Protein AF-A0A9D1GMY0-F1 (afdb_monomer_lite)

InterPro domains:
  IPR006179 5'-Nucleotidase/apyrase [PR01607] (48-65)
  IPR006179 5'-Nucleotidase/apyrase [PR01607] (67-90)
  IPR006179 5'-Nucleotidase/apyrase [PR01607] (100-118)
  IPR006179 5'-Nucleotidase/apyrase [PTHR11575] (2-117)
  IPR029052 Metallo-dependent phosphatase-like [G3DSA:3.60.21.10] (1-118)
  IPR029052 Metallo-dependent phosphatase-like [SSF56300] (1-117)

Secondary structure (DSSP, 8-state):
-BTTB-EEEEEEE--GGGTS-HHHHTTS----HHHHHHHHHHIIIIIS--SEEEEEEES-HHHHHHHGGG--S--EEE--SS----SS-EEEE-TT--EEEEE---STTS--------

Foldseek 3Di:
DPPPFAEAEAEEEAQCPVPDDPVVSVVDDDDDPLVVQQVRLCCCCPVVVGPAYEYEYEHDQVVVLVNQQSHPNHAEYEYHNHLDDDPDWAFHQYVVGDTHTYDYHGDPPPGDDDDDDD

Radius of gyration: 14.79 Å; chains: 1; bounding box: 42×26×38 Å

Sequence (118 aa):
ERGGFRIGIIGLEADLSSNVSATISSRIPQLDDVEVTNRWAEYLRDTEKCDLVILLSHIGYEEDRKLVPQTRNLDLVIGGHSHTFVDEMIYVRDLDGRKVPVVTDGCFGVEMGEVKIY

Organism: NCBI:txid2840771

pLDDT: mean 95.61, std 3.77, range [78.25, 98.81]

Structure (mmCIF, N/CA/C/O backbone):
data_AF-A0A9D1GMY0-F1
#
_entry.id   AF-A0A9D1GMY0-F1
#
loop_
_atom_site.group_PDB
_atom_site.id
_atom_site.type_symbol
_atom_site.label_atom_id
_atom_site.label_alt_id
_atom_site.label_comp_id
_atom_site.label_asym_id
_atom_site.label_entity_id
_atom_site.label_seq_id
_atom_site.pdbx_PDB_ins_code
_atom_site.Cartn_x
_atom_site.Cartn_y
_atom_site.Cartn_z
_atom_site.occupancy
_atom_site.B_iso_or_equiv
_atom_site.auth_seq_id
_atom_site.auth_comp_id
_atom_site.auth_asym_id
_atom_site.auth_atom_id
_atom_site.pdbx_PDB_model_num
ATOM 1 N N . GLU A 1 1 ? -12.198 14.790 4.461 1.00 90.75 1 GLU A N 1
ATOM 2 C CA . GLU A 1 1 ? -13.482 14.225 4.932 1.00 90.75 1 GLU A CA 1
ATOM 3 C C .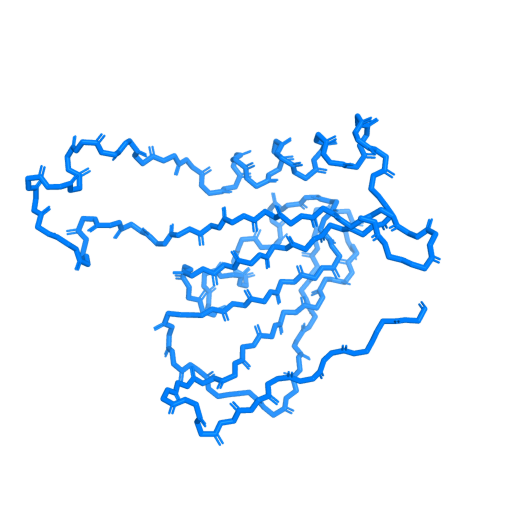 GLU A 1 1 ? -14.498 14.276 3.799 1.00 90.75 1 GLU A C 1
ATOM 5 O O . GLU A 1 1 ? -14.472 15.225 3.020 1.00 90.75 1 GLU A O 1
ATOM 10 N N . ARG A 1 2 ? -15.351 13.258 3.662 1.00 90.62 2 ARG A N 1
ATOM 11 C CA . ARG A 1 2 ? -16.408 13.198 2.643 1.00 90.62 2 ARG A CA 1
ATOM 12 C C . ARG A 1 2 ? -17.596 12.415 3.189 1.00 90.62 2 ARG A C 1
ATOM 14 O O . ARG A 1 2 ? -17.420 11.313 3.685 1.00 90.62 2 ARG A O 1
ATOM 21 N N . GLY A 1 3 ? -18.801 12.979 3.094 1.00 89.75 3 GLY A N 1
ATOM 22 C CA . GLY A 1 3 ? -20.026 12.289 3.523 1.00 89.75 3 GLY A CA 1
ATOM 23 C C . GLY A 1 3 ? -20.050 11.896 5.006 1.00 89.75 3 GLY A C 1
ATOM 24 O O . GLY A 1 3 ? -20.674 10.902 5.346 1.00 89.75 3 GLY A O 1
ATOM 25 N N . GLY A 1 4 ? -19.349 12.637 5.871 1.00 94.06 4 GLY A N 1
ATOM 26 C CA . GLY A 1 4 ? -19.202 12.304 7.293 1.00 94.06 4 GLY A CA 1
ATOM 27 C C . GLY A 1 4 ? -18.056 11.339 7.614 1.00 94.06 4 GLY A C 1
ATOM 28 O O . GLY A 1 4 ? -17.752 11.171 8.786 1.00 94.06 4 GLY A O 1
ATOM 29 N N . PHE A 1 5 ? -17.388 10.777 6.603 1.00 95.12 5 PHE A N 1
ATOM 30 C CA . PHE A 1 5 ? -16.233 9.900 6.782 1.00 95.12 5 PHE A CA 1
ATOM 31 C C . PHE A 1 5 ? -14.916 10.663 6.688 1.00 95.12 5 PHE A C 1
ATOM 33 O O . PHE A 1 5 ? -14.725 11.542 5.829 1.00 95.12 5 PHE A O 1
ATOM 40 N N . ARG A 1 6 ? -13.958 10.275 7.521 1.00 97.69 6 ARG A N 1
ATOM 41 C CA . ARG A 1 6 ? -12.575 10.728 7.461 1.00 97.69 6 ARG A CA 1
ATOM 42 C C . ARG A 1 6 ? -11.726 9.702 6.717 1.00 97.69 6 ARG A C 1
ATOM 44 O O . ARG A 1 6 ? -11.585 8.562 7.138 1.00 97.69 6 ARG A O 1
ATOM 51 N N . ILE A 1 7 ? -11.149 10.135 5.599 1.00 98.12 7 ILE A N 1
ATOM 52 C CA . ILE A 1 7 ? -10.368 9.291 4.690 1.00 98.12 7 ILE A CA 1
ATOM 53 C C . ILE A 1 7 ? -8.914 9.746 4.755 1.00 98.12 7 ILE A C 1
ATOM 55 O O . ILE A 1 7 ? -8.623 10.903 4.445 1.00 98.12 7 ILE A O 1
ATOM 59 N N . GLY A 1 8 ? -8.031 8.850 5.179 1.00 98.31 8 GLY A N 1
ATOM 60 C CA . GLY A 1 8 ? -6.586 9.021 5.160 1.00 98.31 8 GLY A CA 1
ATOM 61 C C . GLY A 1 8 ? -5.989 8.421 3.890 1.00 98.31 8 GLY A C 1
ATOM 62 O O . GLY A 1 8 ? -6.410 7.352 3.453 1.00 98.31 8 GLY A O 1
ATOM 63 N N . ILE A 1 9 ? -5.019 9.114 3.296 1.00 98.44 9 ILE A N 1
ATOM 64 C CA . ILE A 1 9 ? -4.305 8.647 2.104 1.00 98.44 9 ILE A CA 1
ATOM 65 C C . ILE A 1 9 ? -2.810 8.666 2.409 1.00 98.44 9 ILE A C 1
ATOM 67 O O . ILE A 1 9 ? -2.275 9.698 2.814 1.00 98.44 9 ILE A O 1
ATOM 71 N N . ILE A 1 10 ? -2.157 7.527 2.207 1.00 98.56 10 ILE A N 1
ATOM 72 C CA . ILE A 1 10 ? -0.706 7.360 2.302 1.00 98.56 10 ILE A CA 1
ATOM 73 C C . ILE A 1 10 ? -0.161 7.309 0.878 1.00 98.56 10 ILE A C 1
ATOM 75 O O . ILE A 1 10 ? -0.669 6.545 0.062 1.00 98.56 10 ILE A O 1
ATOM 79 N N . GLY A 1 11 ? 0.847 8.125 0.579 1.00 98.19 11 GLY A N 1
ATOM 80 C CA . GLY A 1 11 ? 1.598 8.038 -0.673 1.00 98.19 11 GLY A CA 1
ATOM 81 C C . GLY A 1 11 ? 2.846 7.179 -0.493 1.00 98.19 11 GLY A C 1
ATOM 82 O O . GLY A 1 11 ? 3.546 7.348 0.507 1.00 98.19 11 GLY A O 1
ATOM 83 N N . LEU A 1 12 ? 3.128 6.301 -1.454 1.00 97.50 12 LEU A N 1
ATOM 84 C CA . LEU A 1 12 ? 4.335 5.473 -1.473 1.00 97.50 12 LEU A CA 1
ATOM 85 C C . LEU A 1 12 ? 4.922 5.421 -2.886 1.00 97.50 12 LEU A C 1
ATOM 87 O O . LEU A 1 12 ? 4.184 5.267 -3.855 1.00 97.50 12 LEU A O 1
ATOM 91 N N . GLU A 1 13 ? 6.238 5.563 -3.001 1.00 95.25 13 GLU A N 1
ATOM 92 C CA . GLU A 1 13 ? 6.951 5.689 -4.276 1.00 95.25 13 GLU A CA 1
ATOM 93 C C . GLU A 1 13 ? 8.079 4.661 -4.342 1.00 95.25 13 GLU A C 1
ATOM 95 O O . GLU A 1 13 ? 8.711 4.380 -3.323 1.00 95.25 13 GLU A O 1
ATOM 100 N N . ALA A 1 14 ? 8.339 4.117 -5.534 1.00 92.62 14 ALA A N 1
ATOM 101 C CA . ALA A 1 14 ? 9.446 3.191 -5.750 1.00 92.62 14 ALA A CA 1
ATOM 102 C C . ALA A 1 14 ? 10.808 3.836 -5.448 1.00 92.62 14 ALA A C 1
ATOM 104 O O . ALA A 1 14 ? 10.961 5.060 -5.395 1.00 92.62 14 ALA A O 1
ATOM 105 N N . ASP A 1 15 ? 11.843 3.000 -5.347 1.00 90.19 15 ASP A N 1
ATOM 106 C CA . ASP A 1 15 ? 13.221 3.471 -5.261 1.00 90.19 15 ASP A CA 1
ATOM 107 C C . ASP A 1 15 ? 13.582 4.363 -6.463 1.00 90.19 15 ASP A C 1
ATOM 109 O O . ASP A 1 15 ? 13.816 3.914 -7.595 1.00 90.19 15 ASP A O 1
ATOM 113 N N . LEU A 1 16 ? 13.676 5.661 -6.175 1.00 89.12 16 LEU A N 1
ATOM 114 C CA . LEU A 1 16 ? 13.967 6.708 -7.141 1.00 89.12 16 LEU A CA 1
ATOM 115 C C . LEU A 1 16 ? 15.340 6.546 -7.798 1.00 89.12 16 LEU A C 1
ATOM 117 O O . LEU A 1 16 ? 15.548 7.079 -8.888 1.00 89.12 16 LEU A O 1
ATOM 121 N N . SER A 1 17 ? 16.285 5.829 -7.182 1.00 87.06 17 SER A N 1
ATOM 122 C CA . SER A 1 17 ? 17.627 5.629 -7.741 1.00 87.06 17 SER A CA 1
ATOM 123 C C . SER A 1 17 ? 17.610 4.946 -9.112 1.00 87.06 17 SER A C 1
ATOM 125 O O . SER A 1 17 ? 18.506 5.185 -9.923 1.00 87.06 17 SER A O 1
ATOM 127 N N . SER A 1 18 ? 16.563 4.165 -9.390 1.00 83.88 18 SER A N 1
ATOM 128 C CA . SER A 1 18 ? 16.343 3.487 -10.669 1.00 83.88 18 SER A CA 1
ATOM 129 C C . SER A 1 18 ? 15.595 4.335 -11.710 1.00 83.88 18 SER A C 1
ATOM 131 O O . SER A 1 18 ? 15.699 4.064 -12.906 1.00 83.88 18 SER A O 1
ATOM 133 N N . ASN A 1 19 ? 14.900 5.394 -11.275 1.00 84.81 19 ASN A N 1
ATOM 134 C CA . ASN A 1 19 ? 13.931 6.132 -12.094 1.00 84.81 19 ASN A CA 1
ATOM 135 C C . ASN A 1 19 ? 14.349 7.579 -12.402 1.00 84.81 19 ASN A C 1
ATOM 137 O O . ASN A 1 19 ? 13.882 8.163 -13.381 1.00 84.81 19 ASN A O 1
ATOM 141 N N . VAL A 1 20 ? 15.222 8.182 -11.586 1.00 89.50 20 VAL A N 1
ATOM 142 C CA . VAL A 1 20 ? 15.676 9.571 -11.761 1.00 89.50 20 VAL A CA 1
ATOM 143 C C . VAL A 1 20 ? 17.196 9.694 -11.682 1.00 89.50 20 VAL A C 1
ATOM 145 O O . VAL A 1 20 ? 17.912 8.759 -11.336 1.00 89.50 20 VAL A O 1
ATOM 148 N N . SER A 1 21 ? 17.722 10.876 -12.015 1.00 92.88 21 SER A N 1
ATOM 149 C CA . SER A 1 21 ? 19.167 11.104 -11.973 1.00 92.88 21 SER A CA 1
ATOM 150 C C . SER A 1 21 ? 19.728 10.947 -10.556 1.00 92.88 21 SER A C 1
ATOM 152 O O . SER A 1 21 ? 19.124 11.388 -9.576 1.00 92.88 21 SER A O 1
ATOM 154 N N . ALA A 1 22 ? 20.944 10.403 -10.458 1.00 90.69 22 ALA A N 1
ATOM 155 C CA . ALA A 1 22 ? 21.641 10.206 -9.185 1.00 90.69 22 ALA A CA 1
ATOM 156 C C . ALA A 1 22 ? 21.749 11.494 -8.345 1.00 90.69 22 ALA A C 1
ATOM 158 O O . ALA A 1 22 ? 21.688 11.464 -7.119 1.00 90.69 22 ALA A O 1
ATOM 159 N N . THR A 1 23 ? 21.884 12.654 -8.996 1.00 93.38 23 THR A N 1
ATOM 160 C CA . THR A 1 23 ? 21.932 13.965 -8.329 1.00 93.38 23 THR A CA 1
ATOM 161 C C . THR A 1 23 ? 20.635 14.324 -7.604 1.00 93.38 23 THR A C 1
ATOM 163 O O . THR A 1 23 ? 20.683 15.082 -6.635 1.00 93.38 23 THR A O 1
ATOM 166 N N . ILE A 1 24 ? 19.491 13.826 -8.079 1.00 91.50 24 ILE A N 1
ATOM 167 C CA . ILE A 1 24 ? 18.188 14.027 -7.443 1.00 91.50 24 ILE A CA 1
ATOM 168 C C . ILE A 1 24 ? 17.930 12.929 -6.416 1.00 91.50 24 ILE A C 1
ATOM 170 O O . ILE A 1 24 ? 17.638 13.257 -5.269 1.00 91.50 24 ILE A O 1
ATOM 174 N N . SER A 1 25 ? 18.094 11.654 -6.785 1.00 92.00 25 SER A N 1
ATOM 175 C CA . SER A 1 25 ? 17.803 10.532 -5.881 1.00 92.00 25 SER A CA 1
ATOM 176 C C . SER A 1 25 ? 18.672 10.562 -4.622 1.00 92.00 25 SER A C 1
ATOM 178 O O . SER A 1 25 ? 18.155 10.372 -3.531 1.00 92.00 25 SER A O 1
ATOM 180 N N . SER A 1 26 ? 19.948 10.952 -4.720 1.00 91.56 26 SER A N 1
ATOM 181 C CA . SER A 1 26 ? 20.829 11.120 -3.546 1.00 91.56 26 SER A CA 1
ATOM 182 C C . SER A 1 26 ? 20.377 12.180 -2.532 1.00 91.56 26 SER A C 1
ATOM 184 O O . SER A 1 26 ? 20.902 12.216 -1.420 1.00 91.56 26 SER A O 1
ATOM 186 N N . ARG A 1 27 ? 19.428 13.058 -2.885 1.00 92.94 27 ARG A N 1
ATOM 187 C CA . ARG A 1 27 ? 18.882 14.082 -1.975 1.00 92.94 27 ARG A CA 1
ATOM 188 C C . ARG A 1 27 ? 17.658 13.601 -1.207 1.00 92.94 27 ARG A C 1
ATOM 190 O O . ARG A 1 27 ? 17.236 14.289 -0.280 1.00 92.94 27 ARG A O 1
ATOM 197 N N . ILE A 1 28 ? 17.070 12.481 -1.615 1.00 90.56 28 ILE A N 1
ATOM 198 C CA . ILE A 1 28 ? 15.842 11.948 -1.039 1.00 90.56 28 ILE A CA 1
ATOM 199 C C . ILE A 1 28 ? 16.217 10.658 -0.310 1.00 90.56 28 ILE A C 1
ATOM 201 O O . ILE A 1 28 ? 16.655 9.707 -0.954 1.00 90.56 28 ILE A O 1
ATOM 205 N N . PRO A 1 29 ? 16.107 10.617 1.026 1.00 88.94 29 PRO A N 1
ATOM 206 C CA . PRO A 1 29 ? 16.410 9.404 1.762 1.00 88.94 29 PRO A CA 1
ATOM 207 C C . PRO A 1 29 ? 15.399 8.317 1.400 1.00 88.94 29 PRO A C 1
ATOM 209 O O . PRO A 1 29 ? 14.192 8.560 1.398 1.00 88.94 29 PRO A O 1
ATOM 212 N N . GLN A 1 30 ? 15.905 7.118 1.134 1.00 89.06 30 GLN A N 1
ATOM 213 C CA . GLN A 1 30 ? 15.076 5.929 1.026 1.00 89.06 30 GLN A CA 1
ATOM 214 C C . GLN A 1 30 ? 14.702 5.465 2.432 1.00 89.06 30 GLN A C 1
ATOM 216 O O . GLN A 1 30 ? 15.555 5.389 3.321 1.00 89.06 30 GLN A O 1
ATOM 221 N N . LEU A 1 31 ? 13.419 5.198 2.627 1.00 94.38 31 LEU A N 1
ATOM 222 C CA . LEU A 1 31 ? 12.872 4.670 3.867 1.00 94.38 31 LEU A CA 1
ATOM 223 C C . LEU A 1 31 ? 12.390 3.240 3.617 1.00 94.38 31 LEU A C 1
ATOM 225 O O . LEU A 1 31 ? 12.191 2.849 2.470 1.00 94.38 31 LEU A O 1
ATOM 229 N N . ASP A 1 32 ? 12.231 2.462 4.682 1.00 96.19 32 ASP A N 1
ATOM 230 C CA . ASP A 1 32 ? 11.640 1.132 4.579 1.00 96.19 32 ASP A CA 1
ATOM 231 C C . ASP A 1 32 ? 10.125 1.249 4.368 1.00 96.19 32 ASP A C 1
ATOM 233 O O . ASP A 1 32 ? 9.419 1.837 5.194 1.00 96.19 32 ASP A O 1
ATOM 237 N N . ASP A 1 33 ? 9.633 0.699 3.259 1.00 97.25 33 ASP A N 1
ATOM 238 C CA . ASP A 1 33 ? 8.233 0.815 2.845 1.00 97.25 33 ASP A CA 1
ATOM 239 C C . ASP A 1 33 ? 7.266 0.230 3.882 1.00 97.25 33 ASP A C 1
ATOM 241 O O . ASP A 1 33 ? 6.191 0.788 4.121 1.00 97.25 33 ASP A O 1
ATOM 245 N N . VAL A 1 34 ? 7.644 -0.873 4.536 1.00 98.12 34 VAL A N 1
ATOM 246 C CA . VAL A 1 34 ? 6.818 -1.537 5.554 1.00 98.12 34 VAL A CA 1
ATOM 247 C C . VAL A 1 34 ? 6.751 -0.681 6.816 1.00 98.12 34 VAL A C 1
ATOM 249 O O . VAL A 1 34 ? 5.664 -0.485 7.370 1.00 98.12 34 VAL A O 1
ATOM 252 N N . GLU A 1 35 ? 7.886 -0.147 7.266 1.00 98.25 35 GLU A N 1
ATOM 253 C CA . GLU A 1 35 ? 7.977 0.717 8.441 1.00 98.25 35 GLU A CA 1
ATOM 254 C C . GLU A 1 35 ? 7.128 1.979 8.259 1.00 98.25 35 GLU A C 1
ATOM 256 O O . GLU A 1 35 ? 6.267 2.278 9.095 1.00 98.25 35 GLU A O 1
ATOM 261 N N . VAL A 1 36 ? 7.328 2.711 7.156 1.00 97.88 36 VAL A N 1
ATOM 262 C CA . VAL A 1 36 ? 6.620 3.979 6.929 1.00 97.88 36 VAL A CA 1
ATOM 263 C C . VAL A 1 36 ? 5.131 3.761 6.706 1.00 97.88 36 VAL A C 1
ATOM 265 O O . VAL A 1 36 ? 4.325 4.524 7.242 1.00 97.88 36 VAL A O 1
ATOM 268 N N . THR A 1 37 ? 4.749 2.705 5.983 1.00 98.56 37 THR A N 1
ATOM 269 C CA . THR A 1 37 ? 3.338 2.391 5.737 1.00 98.56 37 THR A CA 1
ATOM 270 C C . THR A 1 37 ? 2.622 2.078 7.044 1.00 98.56 37 THR A C 1
ATOM 272 O O . THR A 1 37 ? 1.579 2.668 7.317 1.00 98.56 37 THR A O 1
ATOM 275 N N . ASN A 1 38 ? 3.196 1.224 7.899 1.00 98.69 38 ASN A N 1
ATOM 276 C CA . ASN A 1 38 ? 2.600 0.905 9.199 1.00 98.69 38 ASN A CA 1
ATOM 277 C C . ASN A 1 38 ? 2.510 2.130 10.108 1.00 98.69 38 ASN A C 1
ATOM 279 O O . ASN A 1 38 ? 1.456 2.379 10.692 1.00 98.69 38 ASN A O 1
ATOM 283 N N . ARG A 1 39 ? 3.583 2.926 10.188 1.00 98.62 39 ARG A N 1
ATOM 284 C CA . ARG A 1 39 ? 3.617 4.143 11.005 1.00 98.62 39 ARG A CA 1
ATOM 285 C C . ARG A 1 39 ? 2.499 5.110 10.623 1.00 98.62 39 ARG A C 1
ATOM 287 O O . ARG A 1 39 ? 1.806 5.631 11.497 1.00 98.62 39 ARG A O 1
ATOM 294 N N . TRP A 1 40 ? 2.334 5.380 9.329 1.00 98.69 40 TRP A N 1
ATOM 295 C CA . TRP A 1 40 ? 1.310 6.314 8.866 1.00 98.69 40 TRP A CA 1
ATOM 296 C C . TRP A 1 40 ? -0.093 5.715 8.924 1.00 98.69 40 TRP A C 1
ATOM 298 O O . TRP A 1 40 ? -1.029 6.438 9.258 1.00 98.69 40 TRP A O 1
ATOM 308 N N . ALA A 1 41 ? -0.254 4.414 8.679 1.00 98.69 41 ALA A N 1
ATOM 309 C CA . ALA A 1 41 ? -1.545 3.747 8.813 1.00 98.69 41 ALA A CA 1
ATOM 310 C C . ALA A 1 41 ? -2.039 3.748 10.269 1.00 98.69 41 ALA A C 1
ATOM 312 O O . ALA A 1 41 ? -3.207 4.047 10.516 1.00 98.69 41 ALA A O 1
ATOM 313 N N . GLU A 1 42 ? -1.154 3.488 11.237 1.00 98.69 42 GLU A N 1
ATOM 314 C CA . GLU A 1 42 ? -1.441 3.621 12.670 1.00 98.69 42 GLU A CA 1
ATOM 315 C C . GLU A 1 42 ? -1.788 5.066 13.037 1.00 98.69 42 GLU A C 1
ATOM 317 O O . GLU A 1 42 ? -2.826 5.314 13.645 1.00 98.69 42 GLU A O 1
ATOM 322 N N . TYR A 1 43 ? -0.984 6.042 12.603 1.00 98.81 43 TYR A N 1
ATOM 323 C CA . TYR A 1 43 ? -1.267 7.453 12.864 1.00 98.81 43 TYR A CA 1
ATOM 324 C C . TYR A 1 43 ? -2.647 7.877 12.337 1.00 98.81 43 TYR A C 1
ATOM 326 O O . TYR A 1 43 ? -3.443 8.468 13.071 1.00 98.81 43 TYR A O 1
ATOM 334 N N . LEU A 1 44 ? -2.959 7.539 11.082 1.00 98.75 44 LEU A N 1
ATOM 335 C CA . LEU A 1 44 ? -4.235 7.879 10.457 1.00 98.75 44 LEU A CA 1
ATOM 336 C C . LEU A 1 44 ? -5.409 7.200 11.169 1.00 98.75 44 LEU A C 1
ATOM 338 O O . LEU A 1 44 ? -6.432 7.838 11.420 1.00 98.75 44 LEU A O 1
ATOM 342 N N . ARG A 1 45 ? -5.267 5.925 11.539 1.00 98.19 45 ARG A N 1
ATOM 343 C CA . ARG A 1 45 ? -6.327 5.181 12.223 1.00 98.19 45 ARG A CA 1
ATOM 344 C C . ARG A 1 45 ? -6.540 5.663 13.657 1.00 98.19 45 ARG A C 1
ATOM 346 O O . ARG A 1 45 ? -7.661 5.988 14.045 1.00 98.19 45 ARG A O 1
ATOM 353 N N . ASP A 1 46 ? -5.473 5.729 14.440 1.00 98.12 46 ASP A N 1
ATOM 354 C CA . ASP A 1 46 ? -5.565 5.843 15.893 1.00 98.12 46 ASP A CA 1
ATOM 355 C C . ASP A 1 46 ? -5.488 7.283 16.379 1.00 98.12 46 ASP A C 1
ATOM 357 O O . ASP A 1 46 ? -6.142 7.623 17.368 1.00 98.12 46 ASP A O 1
ATOM 361 N N . THR A 1 47 ? -4.744 8.146 15.686 1.00 98.25 47 THR A N 1
ATOM 362 C CA . THR A 1 47 ? -4.628 9.566 16.052 1.00 98.25 47 THR A CA 1
ATOM 363 C C . THR A 1 47 ? -5.638 10.399 15.288 1.00 98.25 47 THR A C 1
ATOM 365 O O . THR A 1 47 ? -6.487 11.050 15.897 1.00 98.25 47 THR A O 1
ATOM 368 N N . GLU A 1 48 ? -5.602 10.324 13.959 1.00 98.12 48 GLU A N 1
ATOM 369 C CA . GLU A 1 48 ? -6.515 11.095 13.119 1.00 98.12 48 GLU A CA 1
ATOM 370 C C . GLU A 1 48 ? -7.913 10.491 13.071 1.00 98.12 48 GLU A C 1
ATOM 372 O O . GLU A 1 48 ? -8.806 11.148 12.562 1.00 98.12 48 GLU A O 1
ATOM 377 N N . LYS A 1 49 ? -8.166 9.296 13.619 1.00 97.94 49 LYS A N 1
ATOM 378 C CA . LYS A 1 49 ? -9.505 8.677 13.625 1.00 97.94 49 LYS A CA 1
ATOM 379 C C . LYS A 1 49 ? -10.102 8.557 12.218 1.00 97.94 49 LYS A C 1
ATOM 381 O O . LYS A 1 49 ? -11.288 8.804 12.021 1.00 97.94 49 LYS A O 1
ATOM 386 N N . CYS A 1 50 ? -9.273 8.221 11.230 1.00 98.44 50 CYS A N 1
ATOM 387 C CA . CYS A 1 50 ? -9.733 7.916 9.882 1.00 98.44 50 CYS A CA 1
ATOM 388 C C . CYS A 1 50 ? -10.591 6.642 9.885 1.00 98.44 50 CYS A C 1
ATOM 390 O O . CYS A 1 50 ? -10.165 5.582 10.354 1.00 98.44 50 CYS A O 1
ATOM 392 N N . ASP A 1 51 ? -11.778 6.738 9.296 1.00 97.50 51 ASP A N 1
ATOM 393 C CA . ASP A 1 51 ? -12.663 5.602 9.035 1.00 97.50 51 ASP A CA 1
ATOM 394 C C . ASP A 1 51 ? -12.119 4.724 7.902 1.00 97.50 51 ASP A C 1
ATOM 396 O O . ASP A 1 51 ? -12.310 3.510 7.914 1.00 97.50 51 ASP A O 1
ATOM 400 N N . LEU A 1 52 ? -11.392 5.332 6.957 1.00 97.69 52 LEU A N 1
ATOM 401 C CA . LEU A 1 52 ? -10.778 4.659 5.815 1.00 97.69 52 LEU A CA 1
ATOM 402 C C . LEU A 1 52 ? -9.316 5.092 5.644 1.00 97.69 52 LEU A C 1
ATOM 404 O O . LEU A 1 52 ? -9.032 6.290 5.662 1.00 97.69 52 LEU A O 1
ATOM 408 N N . VAL A 1 53 ? -8.408 4.144 5.427 1.00 98.56 53 VAL A N 1
ATOM 409 C CA . VAL A 1 53 ? -6.991 4.379 5.122 1.00 98.56 53 VAL A CA 1
ATOM 410 C C . VAL A 1 53 ? -6.641 3.721 3.789 1.00 98.56 53 VAL A C 1
ATOM 412 O O . VAL A 1 53 ? -6.675 2.498 3.649 1.00 98.56 53 VAL A O 1
ATOM 415 N N . ILE A 1 54 ? -6.294 4.553 2.808 1.00 98.56 54 ILE A N 1
ATOM 416 C CA . ILE A 1 54 ? -5.943 4.139 1.448 1.00 98.56 54 ILE A CA 1
ATOM 417 C C . ILE A 1 54 ? -4.438 4.303 1.252 1.00 98.56 54 ILE A C 1
ATOM 419 O O . ILE A 1 54 ? -3.892 5.378 1.503 1.00 98.56 54 ILE A O 1
ATOM 423 N N . LEU A 1 55 ? -3.778 3.265 0.749 1.00 98.69 55 LEU A N 1
ATOM 424 C CA . LEU A 1 55 ? -2.425 3.363 0.220 1.00 98.69 55 LEU A CA 1
ATOM 425 C C . LEU A 1 55 ? -2.502 3.657 -1.283 1.00 98.69 55 LEU A C 1
ATOM 427 O O . LEU A 1 55 ? -2.991 2.836 -2.055 1.00 98.69 55 LEU A O 1
ATOM 431 N N . LEU A 1 56 ? -2.031 4.833 -1.688 1.00 98.62 56 LEU A N 1
ATOM 432 C CA . LEU A 1 56 ? -1.819 5.201 -3.083 1.00 98.62 56 LEU A CA 1
ATOM 433 C C . LEU A 1 56 ? -0.336 4.997 -3.404 1.00 98.62 56 LEU A C 1
ATOM 435 O O . LEU A 1 56 ? 0.516 5.780 -2.984 1.00 98.62 56 LEU A O 1
ATOM 439 N N . SER A 1 57 ? -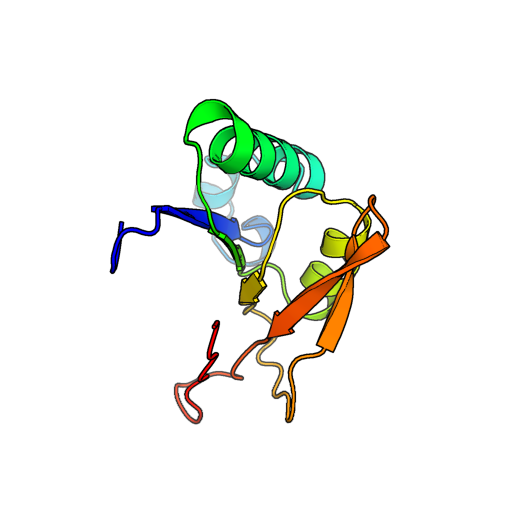0.046 3.909 -4.104 1.00 98.00 57 SER A N 1
ATOM 440 C CA . SER A 1 57 ? 1.295 3.359 -4.253 1.00 98.00 57 SER A CA 1
ATOM 441 C C . SER A 1 57 ? 1.787 3.409 -5.695 1.00 98.00 57 SER A C 1
ATOM 443 O O . SER A 1 57 ? 1.029 3.208 -6.645 1.00 98.00 57 SER A O 1
ATOM 445 N N . HIS A 1 58 ? 3.088 3.625 -5.857 1.00 97.06 58 HIS A N 1
ATOM 446 C CA . HIS A 1 58 ? 3.801 3.531 -7.123 1.00 97.06 58 HIS A CA 1
ATOM 447 C C . HIS A 1 58 ? 5.034 2.615 -7.019 1.00 97.06 58 HIS A C 1
ATOM 449 O O . HIS A 1 58 ? 6.039 2.859 -7.678 1.00 97.06 58 HIS A O 1
ATOM 455 N N . ILE A 1 59 ? 4.980 1.554 -6.200 1.00 96.88 59 ILE A N 1
ATOM 456 C CA . ILE A 1 59 ? 6.098 0.592 -6.054 1.00 96.88 59 ILE A CA 1
ATOM 457 C C . ILE A 1 59 ? 6.013 -0.610 -7.009 1.00 96.88 59 ILE A C 1
ATOM 459 O O . ILE A 1 59 ? 7.002 -1.302 -7.233 1.00 96.88 59 ILE A O 1
ATOM 463 N N . GLY A 1 60 ? 4.845 -0.846 -7.614 1.00 96.88 60 GLY A N 1
ATOM 464 C CA . GLY A 1 60 ? 4.600 -1.954 -8.540 1.00 96.88 60 GLY A CA 1
ATOM 465 C C . GLY A 1 60 ? 3.644 -2.999 -7.974 1.00 96.88 60 GLY A C 1
ATOM 466 O O . GLY A 1 60 ? 3.689 -3.320 -6.793 1.00 96.88 60 GLY A O 1
ATOM 467 N N . TYR A 1 61 ? 2.815 -3.584 -8.843 1.00 97.44 61 TYR A N 1
ATOM 468 C CA . TYR A 1 61 ? 1.721 -4.473 -8.439 1.00 97.44 61 TYR A CA 1
ATOM 469 C C . TYR A 1 61 ? 2.178 -5.683 -7.606 1.00 97.44 61 TYR A C 1
ATOM 471 O O . TYR A 1 61 ? 1.555 -6.027 -6.605 1.00 97.44 61 TYR A O 1
ATOM 479 N N . GLU A 1 62 ? 3.292 -6.322 -7.972 1.00 97.31 62 GLU A N 1
ATOM 480 C CA . GLU A 1 62 ? 3.838 -7.441 -7.191 1.00 97.31 62 GLU A CA 1
ATOM 481 C C . GLU A 1 62 ? 4.467 -7.000 -5.866 1.00 97.31 62 GLU A C 1
ATOM 483 O O . GLU A 1 62 ? 4.431 -7.750 -4.892 1.00 97.31 62 GLU A O 1
ATOM 488 N N . GLU A 1 63 ? 5.016 -5.789 -5.802 1.00 97.50 63 GLU A N 1
ATOM 489 C CA . GLU A 1 63 ? 5.581 -5.248 -4.567 1.00 97.50 63 GLU A CA 1
ATOM 490 C C . GLU A 1 63 ? 4.466 -4.830 -3.600 1.00 97.50 63 GLU A C 1
ATOM 492 O O . GLU A 1 63 ? 4.518 -5.203 -2.430 1.00 97.50 63 GLU A O 1
ATOM 497 N N . ASP A 1 64 ? 3.378 -4.228 -4.094 1.00 98.19 64 ASP A N 1
ATOM 498 C CA . ASP A 1 64 ? 2.163 -3.970 -3.307 1.00 98.19 64 ASP A CA 1
ATOM 499 C C . ASP A 1 64 ? 1.628 -5.269 -2.671 1.00 98.19 64 ASP A C 1
ATOM 501 O O . ASP A 1 64 ? 1.300 -5.322 -1.482 1.00 98.19 64 ASP A O 1
ATOM 505 N N . ARG A 1 65 ? 1.612 -6.370 -3.434 1.00 97.81 65 ARG A N 1
ATOM 506 C CA . ARG A 1 65 ? 1.185 -7.697 -2.952 1.00 97.81 65 ARG A CA 1
ATOM 507 C C . ARG A 1 65 ? 2.090 -8.281 -1.873 1.00 97.81 65 ARG A C 1
ATOM 509 O O . ARG A 1 65 ? 1.601 -9.027 -1.024 1.00 97.81 65 ARG A O 1
ATOM 516 N N . LYS A 1 66 ? 3.390 -7.990 -1.915 1.00 98.25 66 LYS A N 1
ATOM 517 C CA . LYS A 1 66 ? 4.367 -8.418 -0.899 1.00 98.25 66 LYS A CA 1
ATOM 518 C C . LYS A 1 66 ? 4.361 -7.505 0.325 1.00 98.25 66 LYS A C 1
ATOM 520 O O . LYS A 1 66 ? 4.674 -7.969 1.422 1.00 98.25 66 LYS A O 1
ATOM 525 N N . LEU A 1 67 ? 4.002 -6.236 0.148 1.00 98.44 67 LEU A N 1
ATOM 526 C CA . LEU A 1 67 ? 3.905 -5.247 1.213 1.00 98.44 67 LEU A CA 1
ATOM 527 C C . LEU A 1 67 ? 2.717 -5.549 2.131 1.00 98.44 67 LEU A C 1
ATOM 529 O O . LEU A 1 67 ? 2.901 -5.663 3.339 1.00 98.44 67 LEU A O 1
ATOM 533 N N . VAL A 1 68 ? 1.514 -5.735 1.571 1.00 98.56 68 VAL A N 1
ATOM 534 C CA . VAL A 1 68 ? 0.264 -5.864 2.349 1.00 98.56 68 VAL A CA 1
ATOM 535 C C . VAL A 1 68 ? 0.338 -6.886 3.501 1.00 98.56 68 VAL A C 1
ATOM 537 O O . VAL A 1 68 ? -0.061 -6.523 4.611 1.00 98.56 68 VAL A O 1
ATOM 540 N N . PRO A 1 69 ? 0.895 -8.106 3.338 1.00 98.69 69 PRO A N 1
ATOM 541 C CA . PRO A 1 69 ? 1.031 -9.083 4.427 1.00 98.69 69 PRO A CA 1
ATOM 542 C C . PRO A 1 69 ? 1.877 -8.638 5.618 1.00 98.69 69 PRO A C 1
ATOM 544 O O . PRO A 1 69 ? 1.863 -9.296 6.654 1.00 98.69 69 PRO A O 1
ATOM 547 N N . GLN A 1 70 ? 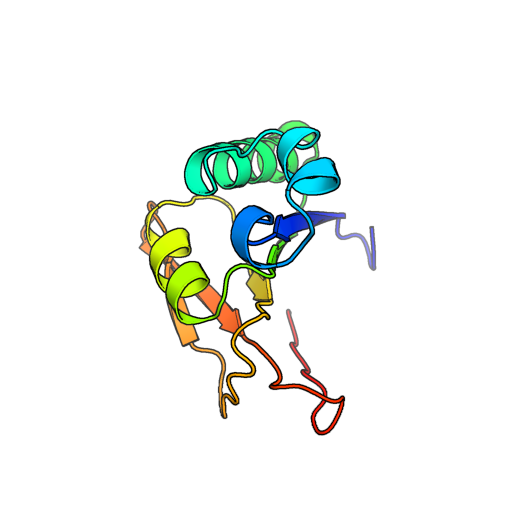2.621 -7.545 5.473 1.00 98.62 70 GLN A N 1
ATOM 548 C CA . GLN A 1 70 ? 3.495 -6.970 6.491 1.00 98.62 70 GLN A CA 1
ATOM 549 C C . GLN A 1 70 ? 2.905 -5.687 7.095 1.00 98.62 70 GLN A C 1
ATOM 551 O O . GLN A 1 70 ? 3.561 -5.014 7.889 1.00 98.62 70 GLN A O 1
ATOM 556 N N . THR A 1 71 ? 1.669 -5.337 6.731 1.00 98.56 71 THR A N 1
ATOM 557 C CA . THR A 1 71 ? 0.998 -4.108 7.170 1.00 98.56 71 THR A CA 1
ATOM 558 C C . THR A 1 71 ? -0.156 -4.384 8.131 1.00 98.56 71 THR A C 1
ATOM 560 O O . THR A 1 71 ? 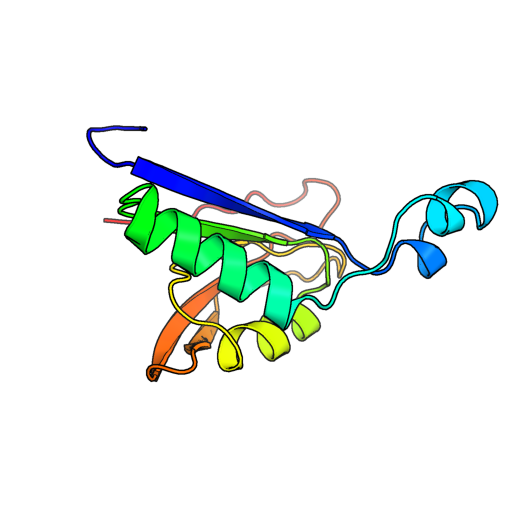-0.620 -5.519 8.265 1.00 98.56 71 THR A O 1
ATOM 563 N N . ARG A 1 72 ? -0.623 -3.328 8.799 1.00 98.56 72 ARG A N 1
ATOM 564 C CA . ARG A 1 72 ? -1.910 -3.247 9.498 1.00 98.56 72 ARG A CA 1
ATOM 565 C C . ARG A 1 72 ? -2.647 -1.977 9.086 1.00 98.56 72 ARG A C 1
ATOM 567 O O . ARG A 1 72 ? -2.044 -1.028 8.594 1.00 98.56 72 ARG A O 1
ATOM 574 N N . ASN A 1 73 ? -3.946 -1.936 9.373 1.00 98.25 73 ASN A N 1
ATOM 575 C CA . ASN A 1 73 ? -4.804 -0.745 9.294 1.00 98.25 73 ASN A CA 1
ATOM 576 C C . ASN A 1 73 ? -5.097 -0.183 7.892 1.00 98.25 73 ASN A C 1
ATOM 578 O O . ASN A 1 73 ? -5.830 0.802 7.817 1.00 98.25 73 ASN A O 1
ATOM 582 N N . LEU A 1 74 ? -4.608 -0.803 6.814 1.00 98.44 74 LEU A N 1
ATOM 583 C CA . LEU A 1 74 ? -4.976 -0.454 5.439 1.00 98.44 74 LEU A CA 1
ATOM 584 C C . LEU A 1 74 ? -6.335 -1.049 5.055 1.00 98.44 74 LEU A C 1
ATOM 586 O O . LEU A 1 74 ? -6.620 -2.202 5.370 1.00 98.44 74 LEU A O 1
ATOM 590 N N . ASP A 1 75 ? -7.135 -0.284 4.313 1.00 98.25 75 ASP A N 1
ATOM 591 C CA . ASP A 1 75 ? -8.430 -0.739 3.790 1.00 98.25 75 ASP A CA 1
ATOM 592 C C . ASP A 1 75 ? -8.438 -0.921 2.269 1.00 98.25 75 ASP A C 1
ATOM 594 O O . ASP A 1 75 ? -9.292 -1.631 1.743 1.00 98.25 75 ASP A O 1
ATOM 598 N N . LEU A 1 76 ? -7.522 -0.268 1.551 1.00 98.25 76 LEU A N 1
ATOM 599 C CA . LEU A 1 76 ? -7.416 -0.334 0.095 1.00 98.25 76 LEU A CA 1
ATOM 600 C C . LEU A 1 76 ? -6.003 0.039 -0.352 1.00 98.25 76 LEU A C 1
ATOM 602 O O . LEU A 1 76 ? -5.436 1.012 0.147 1.00 98.25 76 LEU A O 1
ATOM 606 N N . VAL A 1 77 ? -5.479 -0.685 -1.339 1.00 98.56 77 VAL A N 1
ATOM 607 C CA . VAL A 1 77 ? -4.268 -0.310 -2.075 1.00 98.56 77 VAL A CA 1
ATOM 608 C C . VAL A 1 77 ? -4.621 -0.020 -3.530 1.00 98.56 77 VAL A C 1
ATOM 610 O O . VAL A 1 77 ? -5.198 -0.864 -4.219 1.00 98.56 77 VAL A O 1
ATOM 613 N N . ILE A 1 78 ? -4.257 1.172 -3.993 1.00 98.25 78 ILE A N 1
ATOM 614 C CA . ILE A 1 78 ? -4.326 1.588 -5.394 1.00 98.25 78 ILE A CA 1
ATOM 615 C C . ILE A 1 78 ? -2.883 1.72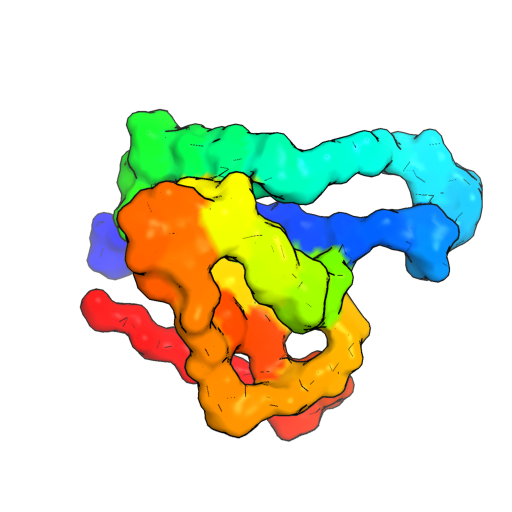2 -5.877 1.00 98.25 78 ILE A C 1
ATOM 617 O O . ILE A 1 78 ? -2.184 2.652 -5.477 1.00 98.25 78 ILE A O 1
ATOM 621 N N . GLY A 1 79 ? -2.434 0.753 -6.669 1.00 97.19 79 GLY A N 1
ATOM 622 C CA . GLY A 1 79 ? -1.058 0.617 -7.134 1.00 97.19 79 GLY A CA 1
ATOM 623 C C . GLY A 1 79 ? -0.808 1.201 -8.525 1.00 97.19 79 GLY A C 1
ATOM 624 O O . GLY A 1 79 ? -1.730 1.556 -9.263 1.00 97.19 79 GLY A O 1
ATOM 625 N N . GLY A 1 80 ? 0.467 1.232 -8.911 1.00 95.81 80 GLY A N 1
ATOM 626 C CA . GLY A 1 80 ? 0.945 1.772 -10.184 1.00 95.81 80 GLY A CA 1
ATOM 627 C C . GLY A 1 80 ? 2.259 1.133 -10.640 1.00 95.81 80 GLY A C 1
ATOM 628 O O . GLY A 1 80 ? 2.512 -0.043 -10.372 1.00 95.81 80 GLY A O 1
ATOM 629 N N . HIS A 1 81 ? 3.096 1.912 -11.336 1.00 96.25 81 HIS A N 1
ATOM 630 C CA . HIS A 1 81 ? 4.456 1.585 -11.806 1.00 96.25 81 HIS A CA 1
ATOM 631 C C . HIS A 1 81 ? 4.582 0.472 -12.858 1.00 96.25 81 HIS A C 1
ATOM 633 O O . HIS A 1 81 ? 5.158 0.662 -13.923 1.00 96.25 81 HIS A O 1
ATOM 639 N N . SER A 1 82 ? 4.014 -0.694 -12.581 1.00 95.44 82 SER A N 1
ATOM 640 C CA . SER A 1 82 ? 4.191 -1.922 -13.364 1.00 95.44 82 SER A CA 1
ATOM 641 C C . SER A 1 82 ? 3.428 -1.970 -14.694 1.00 95.44 82 SER A C 1
ATOM 643 O O . SER A 1 82 ? 3.626 -2.908 -15.462 1.00 95.44 82 SER A O 1
ATOM 645 N N . HIS A 1 83 ? 2.549 -0.996 -14.963 1.00 96.00 83 HIS A N 1
ATOM 646 C CA . HIS A 1 83 ? 1.620 -1.001 -16.105 1.00 96.00 83 HIS A CA 1
ATOM 647 C C . HIS A 1 83 ? 0.747 -2.270 -16.170 1.00 96.00 83 HIS A C 1
ATOM 649 O O . HIS A 1 83 ? 0.347 -2.710 -17.249 1.00 96.00 83 HIS A O 1
ATOM 655 N N . THR A 1 84 ? 0.489 -2.890 -15.018 1.00 95.94 84 THR A N 1
ATOM 656 C CA . THR A 1 84 ? -0.270 -4.137 -14.945 1.00 95.94 84 THR A CA 1
ATOM 657 C C . THR A 1 84 ? -1.743 -3.848 -15.212 1.00 95.94 84 THR A C 1
ATOM 659 O O . THR A 1 84 ? -2.333 -2.987 -14.569 1.00 95.94 84 THR A O 1
ATOM 662 N N . PHE A 1 85 ? -2.333 -4.583 -16.151 1.00 94.69 85 PHE A N 1
ATOM 663 C CA . PHE A 1 85 ? -3.778 -4.620 -16.362 1.00 94.69 85 PHE A CA 1
ATOM 664 C C . PHE A 1 85 ? -4.369 -5.728 -15.496 1.00 94.69 85 PHE A C 1
ATOM 666 O O . PHE A 1 85 ? -3.819 -6.833 -15.454 1.00 94.69 85 PHE A O 1
ATOM 673 N N . VAL A 1 86 ? -5.469 -5.442 -14.803 1.00 93.19 86 VAL A N 1
ATOM 674 C CA . VAL A 1 86 ? -6.176 -6.426 -13.977 1.00 93.19 86 VAL A CA 1
ATOM 675 C C . VAL A 1 86 ? -7.662 -6.394 -14.302 1.00 93.19 86 VAL A C 1
ATOM 677 O O . VAL A 1 86 ? -8.263 -5.327 -14.354 1.00 93.19 86 VAL A O 1
ATOM 680 N N . ASP A 1 87 ? -8.256 -7.572 -14.490 1.00 90.50 87 ASP A N 1
ATOM 681 C CA . ASP A 1 87 ? -9.702 -7.686 -14.712 1.00 90.50 87 ASP A CA 1
ATOM 682 C C . ASP A 1 87 ? -10.490 -7.428 -13.415 1.00 90.50 87 ASP A C 1
ATOM 684 O O . ASP A 1 87 ? -11.584 -6.868 -13.431 1.00 90.50 87 ASP A O 1
ATOM 688 N N . GLU A 1 88 ? -9.926 -7.834 -12.272 1.00 92.19 88 GLU A N 1
ATOM 689 C CA . GLU A 1 88 ? -10.527 -7.688 -10.946 1.00 92.19 88 GLU A CA 1
ATOM 690 C C . GLU A 1 88 ? -9.464 -7.345 -9.892 1.00 92.19 88 GLU A C 1
ATOM 692 O O . GLU A 1 88 ? -8.292 -7.717 -10.005 1.00 92.19 88 GLU A O 1
ATOM 697 N N . MET A 1 89 ? -9.886 -6.667 -8.819 1.00 93.94 89 MET A N 1
ATOM 698 C CA . MET A 1 89 ? -9.031 -6.472 -7.649 1.00 93.94 89 MET A CA 1
ATOM 699 C C . MET A 1 89 ? -8.762 -7.804 -6.947 1.00 93.94 89 MET A C 1
ATOM 701 O O . MET A 1 89 ? -9.650 -8.643 -6.778 1.00 93.94 89 MET A O 1
ATOM 705 N N . ILE A 1 90 ? -7.538 -7.973 -6.465 1.00 96.00 90 ILE A N 1
ATOM 706 C CA . ILE A 1 90 ? -7.177 -9.126 -5.640 1.00 96.00 90 ILE A CA 1
ATOM 707 C C . ILE A 1 90 ? -7.306 -8.770 -4.166 1.00 96.00 90 ILE A C 1
ATOM 709 O O . ILE A 1 90 ? -7.233 -7.606 -3.787 1.00 96.00 90 ILE A O 1
ATOM 713 N N . TYR A 1 91 ? -7.429 -9.786 -3.318 1.00 97.75 91 TYR A N 1
ATOM 714 C CA . TYR A 1 91 ? -7.468 -9.609 -1.872 1.00 97.75 91 TYR A CA 1
ATOM 715 C C . TYR A 1 91 ? -6.265 -10.274 -1.224 1.00 97.75 91 TYR A C 1
ATOM 717 O O . TYR A 1 91 ? -6.113 -11.497 -1.287 1.00 97.75 91 TYR A O 1
ATOM 725 N N . VAL A 1 92 ? -5.444 -9.473 -0.555 1.00 98.38 92 VAL A N 1
ATOM 726 C CA . VAL A 1 92 ? -4.252 -9.928 0.163 1.00 98.38 92 VAL A CA 1
ATOM 727 C C . VAL A 1 92 ? -4.510 -9.814 1.662 1.00 98.38 92 VAL A C 1
ATOM 729 O O . VAL A 1 92 ? -5.196 -8.899 2.107 1.00 98.38 92 VAL A O 1
ATOM 732 N N . ARG A 1 93 ? -4.045 -10.786 2.453 1.00 98.50 93 ARG A N 1
ATOM 733 C CA . ARG A 1 93 ? -4.241 -10.752 3.908 1.00 98.50 93 ARG A CA 1
ATOM 734 C C . ARG A 1 93 ? -3.152 -9.924 4.568 1.00 98.50 93 ARG A C 1
ATOM 736 O O . ARG A 1 93 ? -1.992 -10.166 4.265 1.00 98.50 93 ARG A O 1
ATOM 743 N N . ASP A 1 94 ? -3.541 -9.015 5.454 1.00 98.38 94 ASP A N 1
ATOM 744 C CA . ASP A 1 94 ? -2.633 -8.243 6.307 1.00 98.38 94 ASP A CA 1
ATOM 745 C C . ASP A 1 94 ? -2.168 -9.052 7.540 1.00 98.38 94 ASP A C 1
ATOM 747 O O . ASP A 1 94 ? -2.528 -10.227 7.700 1.00 98.38 94 ASP A O 1
ATOM 751 N N . LEU A 1 95 ? -1.380 -8.429 8.428 1.00 98.31 95 LEU A N 1
ATOM 752 C CA . LEU A 1 95 ? -0.878 -9.068 9.656 1.00 98.31 95 LEU A CA 1
ATOM 753 C C . LEU A 1 95 ? -1.987 -9.505 10.627 1.00 98.31 95 LEU A C 1
ATOM 755 O O . LEU A 1 95 ? -1.765 -10.403 11.441 1.00 98.31 95 LEU A O 1
ATOM 759 N N . ASP A 1 96 ? -3.171 -8.899 10.541 1.00 98.06 96 ASP A N 1
ATOM 760 C CA . ASP A 1 96 ? -4.336 -9.227 11.366 1.00 98.06 96 ASP A CA 1
ATOM 761 C C . ASP A 1 96 ? -5.284 -10.211 10.646 1.00 98.06 96 ASP A C 1
ATOM 763 O O . ASP A 1 96 ? -6.368 -10.542 11.136 1.00 98.06 96 ASP A O 1
ATOM 767 N N . GLY A 1 97 ? -4.877 -10.710 9.473 1.00 97.75 97 GLY A N 1
ATOM 768 C CA . GLY A 1 97 ? -5.624 -11.653 8.649 1.00 97.75 97 GLY A CA 1
ATOM 769 C C . GLY A 1 97 ? -6.785 -11.032 7.867 1.00 97.75 97 GLY A C 1
ATOM 770 O O . GLY A 1 97 ? -7.538 -11.780 7.220 1.00 97.75 97 GLY A O 1
ATOM 771 N N . ARG A 1 98 ? -6.945 -9.702 7.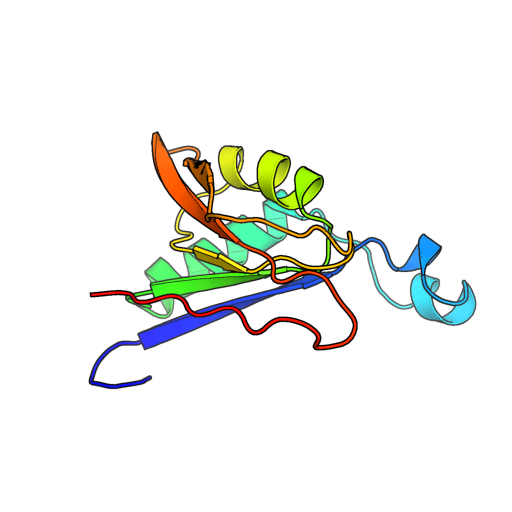894 1.00 97.75 98 ARG A N 1
ATOM 772 C CA . ARG A 1 98 ? -7.978 -8.964 7.154 1.00 97.75 98 ARG A CA 1
ATOM 773 C C . ARG A 1 98 ? -7.648 -8.968 5.671 1.00 97.75 98 ARG A C 1
ATOM 775 O O . ARG A 1 98 ? -6.494 -8.870 5.280 1.00 97.75 98 ARG A O 1
ATOM 782 N N . LYS A 1 99 ? -8.674 -9.113 4.832 1.00 97.94 99 LYS A N 1
ATOM 783 C CA . LYS A 1 99 ? -8.522 -9.076 3.374 1.00 97.94 99 LYS A CA 1
ATOM 784 C C . LYS A 1 99 ? -8.495 -7.623 2.903 1.00 97.94 99 LYS A C 1
ATOM 786 O O . LYS A 1 99 ? -9.538 -6.978 2.920 1.00 97.94 99 LYS A O 1
ATOM 791 N N . VAL A 1 100 ? -7.341 -7.162 2.442 1.00 98.38 100 VAL A N 1
ATOM 792 C CA . VAL A 1 100 ? -7.145 -5.834 1.859 1.00 98.38 100 VAL A CA 1
ATOM 793 C C . VAL A 1 100 ? -7.200 -5.948 0.328 1.00 98.38 100 VAL A C 1
ATOM 795 O O . VAL A 1 100 ? -6.435 -6.735 -0.243 1.00 98.38 100 VAL A O 1
ATOM 798 N N . PRO A 1 101 ? -8.115 -5.234 -0.350 1.00 97.88 101 PRO A N 1
ATOM 799 C CA . PRO A 1 101 ? -8.157 -5.167 -1.805 1.00 97.88 101 PRO A CA 1
ATOM 800 C C . PRO A 1 101 ? -6.952 -4.405 -2.379 1.00 97.88 101 PRO A C 1
ATOM 802 O O . PRO A 1 101 ? -6.565 -3.358 -1.857 1.00 97.88 101 PRO A O 1
ATOM 805 N N . VAL A 1 102 ? -6.397 -4.916 -3.480 1.00 98.00 102 VAL A N 1
ATOM 806 C CA . VAL A 1 102 ? -5.298 -4.312 -4.251 1.00 98.00 102 VAL A CA 1
ATOM 807 C C . VAL A 1 102 ? -5.715 -4.213 -5.717 1.00 98.00 102 VAL A C 1
ATOM 809 O O . VAL A 1 102 ? -6.131 -5.213 -6.312 1.00 98.00 102 VAL A O 1
ATOM 812 N N . VAL A 1 103 ? -5.598 -3.019 -6.300 1.00 97.38 103 VAL A N 1
ATOM 813 C CA . VAL A 1 103 ? -6.015 -2.721 -7.680 1.00 97.38 103 VAL A CA 1
ATOM 814 C C . VAL A 1 103 ? -5.008 -1.814 -8.390 1.00 97.38 103 VAL A C 1
ATOM 816 O O . VAL A 1 103 ? -4.283 -1.062 -7.747 1.00 97.38 103 VAL A O 1
ATOM 819 N N . THR A 1 104 ? -4.972 -1.877 -9.717 1.00 96.44 104 THR A N 1
ATOM 820 C CA . THR A 1 104 ? -4.229 -0.986 -10.622 1.00 96.44 104 THR A CA 1
ATOM 821 C C . THR A 1 104 ? -5.003 -0.904 -11.948 1.00 96.44 104 THR A C 1
ATOM 823 O O . THR A 1 104 ? -5.890 -1.724 -12.167 1.00 96.44 104 THR A O 1
ATOM 826 N N . ASP A 1 105 ? -4.749 0.086 -12.800 1.00 95.56 105 ASP A N 1
ATOM 827 C CA . ASP A 1 105 ? -5.535 0.366 -14.015 1.00 95.56 105 ASP A CA 1
ATOM 828 C C . ASP A 1 105 ? -4.666 0.492 -15.281 1.00 95.56 105 ASP A C 1
ATOM 830 O O . ASP A 1 105 ? -4.972 1.236 -16.216 1.00 95.56 105 ASP A O 1
ATOM 834 N N . GLY A 1 106 ? -3.558 -0.254 -15.325 1.00 95.25 106 GLY A N 1
ATOM 835 C CA . GLY A 1 106 ? -2.673 -0.284 -16.483 1.00 95.25 106 GLY A CA 1
ATOM 836 C C . GLY A 1 106 ? -1.860 1.002 -16.635 1.00 95.25 106 GLY A C 1
ATOM 837 O O . GLY A 1 106 ? -1.120 1.403 -15.734 1.00 95.25 106 GLY A O 1
ATOM 838 N N . CYS A 1 107 ? -1.900 1.607 -17.825 1.00 96.25 107 CYS A N 1
ATOM 839 C CA . CYS A 1 107 ? -1.137 2.815 -18.144 1.00 96.25 107 CYS A CA 1
ATOM 840 C C . CYS A 1 107 ? -1.735 3.605 -19.318 1.00 96.25 107 CYS A C 1
ATOM 842 O O . CYS A 1 107 ? -2.692 3.186 -19.960 1.00 96.25 107 CYS A O 1
ATOM 844 N N . PHE A 1 108 ? -1.176 4.786 -19.600 1.00 95.94 108 PHE A N 1
ATOM 845 C CA . PHE A 1 108 ? -1.554 5.658 -20.729 1.00 95.94 108 PHE A CA 1
ATOM 846 C C . PHE A 1 108 ? -3.013 6.147 -20.751 1.00 95.94 108 PHE A C 1
ATOM 848 O O . PHE A 1 108 ? -3.437 6.740 -21.741 1.00 95.94 108 PHE A O 1
ATOM 855 N N . GLY A 1 109 ? -3.768 5.934 -19.670 1.00 93.62 109 GLY A N 1
ATOM 856 C CA . GLY A 1 109 ? -5.173 6.329 -19.576 1.00 93.62 109 GLY A CA 1
ATOM 857 C C . GLY A 1 109 ? -6.090 5.553 -20.521 1.00 93.62 109 GLY A C 1
ATOM 858 O O . GLY A 1 109 ? -7.119 6.088 -20.931 1.00 93.62 109 GLY A O 1
ATOM 859 N N . VAL A 1 110 ? -5.712 4.327 -20.911 1.00 95.69 110 VAL A N 1
ATOM 860 C CA . VAL A 1 110 ? -6.587 3.463 -21.724 1.00 95.69 110 VAL A CA 1
ATOM 861 C C . VAL A 1 110 ? -7.753 2.892 -20.915 1.00 95.69 110 VAL A C 1
ATOM 863 O O . VAL A 1 110 ? -8.805 2.614 -21.484 1.00 95.69 110 VAL A O 1
ATOM 866 N N . GLU A 1 111 ? -7.583 2.772 -19.598 1.00 94.12 111 GLU A N 1
ATOM 867 C CA . GLU A 1 111 ? -8.597 2.327 -18.646 1.00 94.12 111 GLU A CA 1
ATOM 868 C C . GLU A 1 111 ? -8.750 3.347 -17.512 1.00 94.12 111 GLU A C 1
ATOM 870 O O . GLU A 1 111 ? -7.897 4.212 -17.303 1.00 94.12 111 GLU A O 1
ATOM 875 N N . MET A 1 112 ? -9.881 3.267 -16.811 1.00 93.38 112 MET A N 1
ATOM 876 C CA . MET A 1 112 ? -10.179 4.072 -15.631 1.00 93.38 112 MET A CA 1
ATOM 877 C C . MET A 1 112 ? -10.681 3.139 -14.535 1.00 93.38 112 MET A C 1
ATOM 879 O O . MET A 1 112 ? -11.769 2.573 -14.657 1.00 93.38 112 MET A O 1
ATOM 883 N N . GLY A 1 113 ? -9.910 3.000 -13.457 1.00 91.75 113 GLY A N 1
ATOM 884 C CA . GLY A 1 113 ? -10.333 2.214 -12.302 1.00 91.75 113 GLY A CA 1
ATOM 885 C C . GLY A 1 113 ? -11.563 2.813 -11.605 1.00 91.75 113 GLY A C 1
ATOM 886 O O . GLY A 1 113 ? -11.603 4.006 -11.301 1.00 91.75 113 GLY A O 1
ATOM 887 N N . GLU A 1 114 ? -12.559 1.978 -11.296 1.00 93.19 114 GLU A N 1
ATOM 888 C CA . GLU A 1 114 ? -13.703 2.338 -10.450 1.00 93.19 114 GLU A CA 1
ATOM 889 C C . GLU A 1 114 ? -13.774 1.391 -9.243 1.00 93.19 114 GLU A C 1
ATOM 891 O O . GLU A 1 114 ? -14.007 0.194 -9.390 1.00 93.19 114 GLU A O 1
ATOM 896 N N . VAL A 1 115 ? -13.618 1.935 -8.032 1.00 93.19 115 VAL A N 1
ATOM 897 C CA . VAL A 1 115 ? -13.779 1.189 -6.773 1.00 93.19 115 VAL A CA 1
ATOM 898 C C . VAL A 1 115 ? -14.944 1.777 -5.985 1.00 93.19 115 VAL A C 1
ATOM 900 O O . VAL A 1 115 ? -14.993 2.982 -5.730 1.00 93.19 115 VAL A O 1
ATOM 903 N N . LYS A 1 116 ? -15.885 0.918 -5.580 1.00 91.31 116 LYS A N 1
ATOM 904 C CA . LYS A 1 116 ? -17.051 1.284 -4.764 1.00 91.31 116 LYS A CA 1
ATOM 905 C C . LYS A 1 116 ? -16.899 0.706 -3.364 1.00 91.31 116 LYS A C 1
ATOM 907 O O . LYS A 1 116 ? -16.733 -0.500 -3.208 1.00 91.31 116 LYS A O 1
ATOM 912 N N . ILE A 1 117 ? -16.967 1.581 -2.366 1.00 85.94 117 ILE A N 1
ATOM 913 C CA . ILE A 1 117 ? -16.897 1.250 -0.940 1.00 85.94 117 ILE A CA 1
ATOM 914 C C . ILE A 1 117 ? -18.241 1.653 -0.326 1.00 85.94 117 ILE A C 1
ATOM 916 O O . ILE A 1 117 ? -18.729 2.751 -0.612 1.00 85.94 117 ILE A O 1
ATOM 920 N N . TYR A 1 118 ? -18.839 0.751 0.452 1.00 78.25 118 TYR A N 1
ATOM 921 C CA . TYR A 1 118 ? -20.175 0.882 1.042 1.00 78.25 118 TYR A CA 1
ATOM 922 C C . TYR A 1 118 ? -20.113 0.871 2.564 1.00 78.25 118 TYR A C 1
ATOM 924 O O . TYR A 1 118 ? -19.268 0.117 3.098 1.00 78.25 118 TYR A O 1
#